Protein AF-A0A0R0D006-F1 (afdb_monomer)

Mean predicted aligned error: 7.51 Å

pLDDT: mean 89.39, std 15.0, range [43.5, 98.56]

Organism: NCBI:txid405446

Sequence (82 aa):
MLIRPEKELEMAPEIKRDTLVTSYYGKDIYVEAWQAEGGEAFVHVVEISELPPFKRPVRNNFVSLEEALNAGLRFATRQIDY

Structure (mmCIF, N/CA/C/O backbone):
data_AF-A0A0R0D006-F1
#
_entry.id   AF-A0A0R0D006-F1
#
loop_
_atom_site.group_PDB
_atom_site.id
_atom_site.type_symbol
_atom_site.label_atom_id
_atom_site.label_alt_id
_atom_site.label_comp_id
_atom_site.label_asym_id
_atom_site.label_entity_id
_atom_site.label_seq_id
_atom_site.pdbx_PDB_ins_code
_atom_site.Cartn_x
_atom_site.Cartn_y
_atom_site.Cartn_z
_atom_site.occupancy
_atom_site.B_iso_or_equiv
_atom_site.auth_seq_id
_atom_site.auth_comp_id
_atom_site.auth_asym_id
_atom_site.auth_atom_id
_atom_site.pdbx_PDB_model_num
ATOM 1 N N . MET A 1 1 ? 37.989 -34.241 -21.586 1.00 43.50 1 MET A N 1
ATOM 2 C CA . MET A 1 1 ? 37.448 -33.411 -20.491 1.00 43.50 1 MET A CA 1
ATOM 3 C C . MET A 1 1 ? 36.687 -32.269 -21.154 1.00 43.50 1 MET A C 1
ATOM 5 O O . MET A 1 1 ? 37.314 -31.367 -21.684 1.00 43.50 1 MET A O 1
ATOM 9 N N . LEU A 1 2 ? 35.367 -32.403 -21.303 1.00 46.19 2 LEU A N 1
ATOM 10 C CA . LEU A 1 2 ? 34.524 -31.398 -21.962 1.00 46.19 2 LEU A CA 1
ATOM 11 C C . LEU A 1 2 ? 34.124 -30.363 -20.910 1.00 46.19 2 LEU A C 1
ATOM 13 O O . LEU A 1 2 ? 33.322 -30.665 -20.028 1.00 46.19 2 LEU A O 1
ATOM 17 N N . ILE A 1 3 ? 34.726 -29.177 -20.984 1.00 55.25 3 ILE A N 1
ATOM 18 C CA . ILE A 1 3 ? 34.294 -28.007 -20.219 1.00 55.25 3 ILE A CA 1
ATOM 19 C C . ILE A 1 3 ? 32.911 -27.647 -20.767 1.00 55.25 3 ILE A C 1
ATOM 21 O O . ILE A 1 3 ? 32.776 -27.256 -21.925 1.00 55.25 3 ILE A O 1
ATOM 25 N N . ARG A 1 4 ? 31.866 -27.892 -19.972 1.00 59.31 4 ARG A N 1
ATOM 26 C CA . ARG A 1 4 ? 30.509 -27.450 -20.302 1.00 59.31 4 ARG A CA 1
ATOM 27 C C . ARG A 1 4 ? 30.504 -25.921 -20.197 1.00 59.31 4 ARG A C 1
ATOM 29 O O . ARG A 1 4 ? 31.011 -25.431 -19.189 1.00 59.31 4 ARG A O 1
ATOM 36 N N . PRO A 1 5 ? 29.981 -25.180 -21.188 1.00 52.44 5 PRO A N 1
ATOM 37 C CA . PRO A 1 5 ? 29.857 -23.737 -21.056 1.00 52.44 5 PRO A CA 1
ATOM 38 C C . PRO A 1 5 ? 28.973 -23.440 -19.847 1.00 52.44 5 PRO A C 1
ATOM 40 O O . PRO A 1 5 ? 27.957 -24.111 -19.633 1.00 52.44 5 PRO A O 1
ATOM 43 N N . GLU A 1 6 ? 29.417 -22.491 -19.028 1.00 57.00 6 GLU A N 1
ATOM 44 C CA . GLU A 1 6 ? 28.647 -21.952 -17.919 1.00 57.00 6 GLU A CA 1
ATOM 45 C C . GLU A 1 6 ? 27.299 -21.515 -18.480 1.00 57.00 6 GLU A C 1
ATOM 47 O O . GLU A 1 6 ? 27.208 -20.649 -19.346 1.00 57.00 6 GLU A O 1
ATOM 52 N N . LYS A 1 7 ? 26.256 -22.226 -18.058 1.00 57.09 7 LYS A N 1
ATOM 53 C CA . LYS A 1 7 ? 24.871 -21.881 -18.328 1.00 57.09 7 LYS A CA 1
ATOM 54 C C . LYS A 1 7 ? 24.715 -20.438 -17.855 1.00 57.09 7 LYS A C 1
ATOM 56 O O . LYS A 1 7 ? 24.851 -20.211 -16.654 1.00 57.0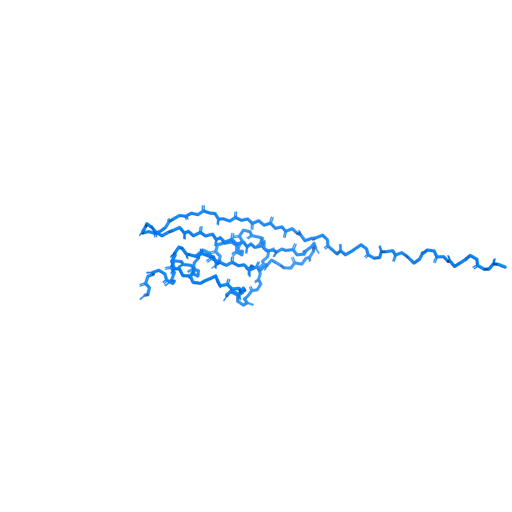9 7 LYS A O 1
ATOM 61 N N . GLU A 1 8 ? 24.511 -19.500 -18.781 1.00 55.38 8 GLU A N 1
ATOM 62 C CA . GLU A 1 8 ? 24.132 -18.128 -18.452 1.00 55.38 8 GLU A CA 1
ATOM 63 C C . GLU A 1 8 ? 23.042 -18.221 -17.387 1.00 55.38 8 GLU A C 1
ATOM 65 O O . GLU A 1 8 ? 21.976 -18.805 -17.602 1.00 55.38 8 GLU A O 1
ATOM 70 N N . LEU A 1 9 ? 23.369 -17.764 -16.181 1.00 53.59 9 LEU A N 1
ATOM 71 C CA . LEU A 1 9 ? 22.383 -17.532 -15.148 1.00 53.59 9 LEU A CA 1
ATOM 72 C C . LEU A 1 9 ? 21.508 -16.420 -15.722 1.00 53.59 9 LEU A C 1
ATOM 74 O O . LEU A 1 9 ? 21.896 -15.258 -15.646 1.00 53.59 9 LEU A O 1
ATOM 78 N N . GLU A 1 10 ? 20.393 -16.774 -16.368 1.00 58.53 10 GLU A N 1
ATOM 79 C CA . GLU A 1 10 ? 19.326 -15.826 -16.685 1.00 58.53 10 GLU A CA 1
ATOM 80 C C . GLU A 1 10 ? 19.035 -15.080 -15.385 1.00 58.53 10 GLU A C 1
ATOM 82 O O . GLU A 1 10 ? 18.507 -15.655 -14.427 1.00 58.53 10 GLU A O 1
ATOM 87 N N . MET A 1 11 ? 19.511 -13.837 -15.300 1.00 59.12 11 MET A N 1
ATOM 88 C CA . MET A 1 11 ? 19.340 -13.012 -14.119 1.00 59.12 11 MET A CA 1
ATOM 89 C C . MET A 1 11 ? 17.838 -12.897 -13.908 1.00 59.12 11 MET A C 1
ATOM 91 O O . MET A 1 11 ? 17.134 -12.369 -14.769 1.00 59.12 11 MET A O 1
ATOM 95 N N . ALA A 1 12 ? 17.336 -13.463 -12.807 1.00 64.50 12 ALA A N 1
ATOM 96 C CA . ALA A 1 12 ? 15.935 -13.308 -12.457 1.00 64.50 12 ALA A CA 1
ATOM 97 C C . ALA A 1 12 ? 15.613 -11.804 -12.493 1.00 64.50 12 ALA A C 1
ATOM 99 O O . ALA A 1 12 ? 16.421 -11.021 -11.982 1.00 64.50 1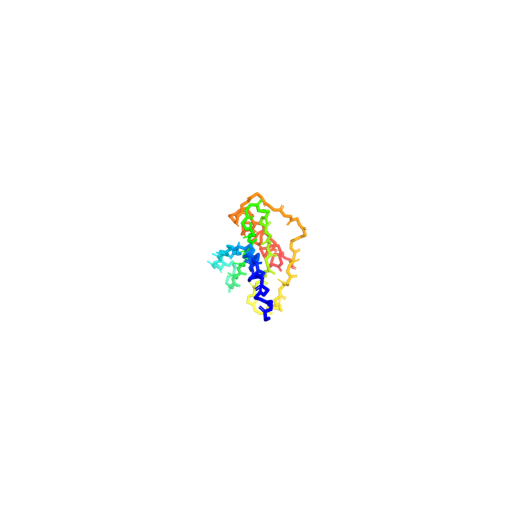2 ALA A O 1
ATOM 100 N N . PRO A 1 13 ? 14.494 -11.400 -13.118 1.00 69.50 13 PRO A N 1
ATOM 101 C CA . PRO A 1 13 ? 14.180 -9.991 -13.296 1.00 69.50 13 PRO A CA 1
ATOM 102 C C . PRO A 1 13 ? 14.207 -9.289 -11.942 1.00 69.50 13 PRO A C 1
ATOM 104 O O . PRO A 1 13 ? 13.662 -9.806 -10.959 1.00 69.50 13 PRO A O 1
ATOM 107 N N . GLU A 1 14 ? 14.856 -8.127 -11.882 1.00 85.38 14 GLU A N 1
ATOM 108 C CA . GLU A 1 14 ? 14.921 -7.358 -10.649 1.00 85.38 14 GLU A CA 1
ATOM 109 C C . GLU A 1 14 ? 13.494 -6.968 -10.235 1.00 85.38 14 GLU A C 1
ATOM 111 O O . GLU A 1 14 ? 12.702 -6.463 -11.036 1.00 85.38 14 GLU A O 1
ATOM 116 N N . ILE A 1 15 ? 13.132 -7.254 -8.982 1.00 92.25 15 ILE A N 1
ATOM 117 C CA . ILE A 1 15 ? 11.821 -6.893 -8.440 1.00 92.25 15 ILE A CA 1
ATOM 118 C C . ILE A 1 15 ? 11.977 -5.579 -7.689 1.00 92.25 15 ILE A C 1
ATOM 120 O O . ILE A 1 15 ? 12.511 -5.553 -6.578 1.00 92.25 15 ILE A O 1
ATOM 124 N N . LYS A 1 16 ? 11.451 -4.504 -8.272 1.00 95.62 16 LYS A N 1
ATOM 125 C CA . LYS A 1 16 ? 11.299 -3.215 -7.599 1.00 95.62 16 LYS A CA 1
ATOM 126 C C . LYS A 1 16 ? 10.152 -3.300 -6.600 1.00 95.62 16 LYS A C 1
ATOM 128 O O . LYS A 1 16 ? 9.136 -3.950 -6.857 1.00 95.62 16 LYS A O 1
ATOM 133 N N . ARG A 1 17 ? 10.322 -2.652 -5.452 1.00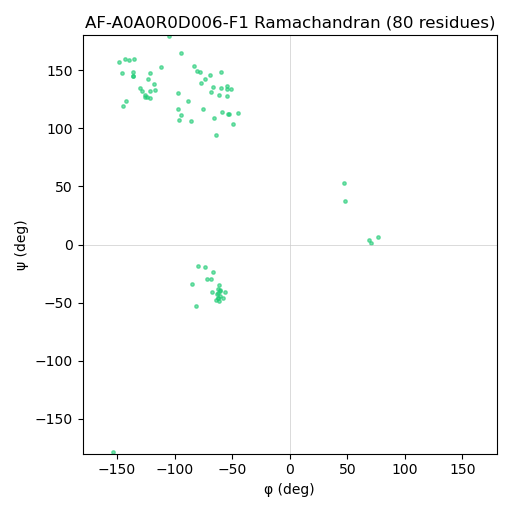 96.56 17 ARG A N 1
ATOM 134 C CA . ARG A 1 17 ? 9.331 -2.610 -4.375 1.00 96.56 17 ARG A CA 1
ATOM 135 C C . ARG A 1 17 ? 9.238 -1.196 -3.847 1.00 96.56 17 ARG A C 1
ATOM 137 O O . ARG A 1 17 ? 10.255 -0.510 -3.783 1.00 96.56 17 ARG A O 1
ATOM 144 N N . ASP A 1 18 ? 8.039 -0.800 -3.464 1.00 98.06 18 ASP A N 1
ATOM 145 C CA . ASP A 1 18 ? 7.804 0.458 -2.771 1.00 98.06 18 ASP A CA 1
ATOM 146 C C . ASP A 1 18 ? 6.708 0.280 -1.721 1.00 98.06 18 ASP A C 1
ATOM 148 O O . ASP A 1 18 ? 5.927 -0.681 -1.764 1.00 98.06 18 ASP A O 1
ATOM 152 N N . THR A 1 19 ? 6.681 1.191 -0.758 1.00 98.19 19 THR A N 1
ATOM 153 C CA . THR A 1 19 ? 5.812 1.119 0.412 1.00 98.19 19 THR A CA 1
ATOM 154 C C . THR A 1 19 ? 5.171 2.462 0.708 1.00 98.19 19 THR A C 1
ATOM 156 O O . THR A 1 19 ? 5.800 3.509 0.577 1.00 98.19 19 THR A O 1
ATOM 159 N N . LEU A 1 20 ? 3.934 2.422 1.188 1.00 98.12 20 LEU A N 1
ATOM 160 C CA . LEU A 1 20 ? 3.214 3.575 1.706 1.00 98.12 20 LEU A CA 1
ATOM 161 C C . LEU A 1 20 ? 2.765 3.268 3.130 1.00 98.12 20 LEU A C 1
ATOM 163 O O . LEU A 1 20 ? 2.100 2.262 3.373 1.00 98.12 20 LEU A O 1
ATOM 167 N N . VAL A 1 21 ? 3.112 4.157 4.058 1.00 98.00 21 VAL A N 1
ATOM 168 C CA . VAL A 1 21 ? 2.704 4.076 5.464 1.00 98.00 21 VAL A CA 1
ATOM 169 C C . VAL A 1 21 ? 1.933 5.335 5.817 1.00 98.00 21 VAL A C 1
ATOM 171 O O . VAL A 1 21 ? 2.406 6.448 5.586 1.00 98.00 21 VAL A O 1
ATOM 174 N N . THR A 1 22 ? 0.725 5.173 6.342 1.00 98.12 22 THR A N 1
ATOM 175 C CA . THR A 1 22 ? -0.146 6.288 6.719 1.00 98.12 22 THR A CA 1
ATOM 176 C C . THR A 1 22 ? -1.112 5.868 7.823 1.00 98.12 22 THR A C 1
ATOM 178 O O . THR A 1 22 ? -1.069 4.733 8.289 1.00 98.12 22 THR A O 1
ATOM 181 N N . SER A 1 23 ? -1.991 6.769 8.246 1.00 96.50 23 SER A N 1
ATOM 182 C CA . SER A 1 23 ? -3.069 6.455 9.176 1.00 96.50 23 SER A CA 1
ATOM 183 C C . SER A 1 23 ? -4.387 7.088 8.735 1.00 96.50 23 SER A C 1
ATOM 185 O O . SER A 1 23 ? -4.417 8.147 8.104 1.00 96.50 23 SER A O 1
ATOM 187 N N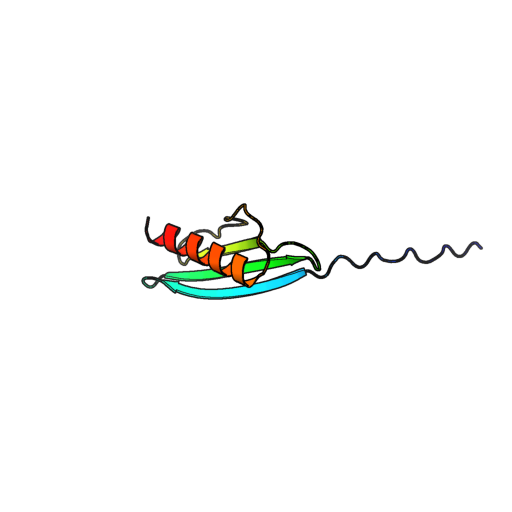 . TYR A 1 24 ? -5.496 6.422 9.051 1.00 95.62 24 TYR A N 1
ATOM 188 C CA . TYR A 1 24 ? -6.847 6.860 8.714 1.00 95.62 24 TYR A CA 1
ATOM 189 C C . TYR A 1 24 ? -7.804 6.532 9.863 1.00 95.62 24 TYR A C 1
ATOM 191 O O . TYR A 1 24 ? -7.861 5.394 10.317 1.00 95.62 24 TYR A O 1
ATOM 199 N N . TYR A 1 25 ? -8.502 7.543 10.391 1.00 94.38 25 TYR A N 1
ATOM 200 C CA . TYR A 1 25 ? -9.351 7.433 11.593 1.00 94.38 25 TYR A CA 1
ATOM 201 C C . TYR A 1 25 ? -8.685 6.725 12.791 1.00 94.38 25 TYR A C 1
ATOM 203 O O . TYR A 1 25 ? -9.322 5.983 13.534 1.00 94.38 25 TYR A O 1
ATOM 211 N N . GLY A 1 26 ? -7.386 6.967 12.994 1.00 95.00 26 GLY A N 1
ATOM 212 C CA . GLY A 1 26 ? -6.616 6.356 14.083 1.00 95.00 26 GLY A CA 1
ATOM 213 C C . GLY A 1 26 ? -6.221 4.895 13.843 1.00 95.00 26 GLY A C 1
ATOM 214 O O . GLY A 1 26 ? -5.677 4.271 14.749 1.00 95.00 26 GLY A O 1
ATOM 215 N N . LYS A 1 27 ? -6.475 4.350 12.647 1.00 95.44 27 LYS A N 1
ATOM 216 C CA . LYS A 1 27 ? -5.962 3.050 12.207 1.00 95.44 27 LYS A CA 1
ATOM 217 C C . LYS A 1 27 ? -4.711 3.244 11.363 1.00 95.44 27 LYS A C 1
ATOM 219 O O . LYS A 1 27 ? -4.727 4.043 10.426 1.00 95.44 27 LYS A O 1
ATOM 224 N N . ASP A 1 28 ? -3.649 2.517 11.683 1.00 98.12 28 ASP A N 1
ATOM 225 C CA . ASP A 1 28 ? -2.422 2.526 10.889 1.00 98.12 28 ASP A CA 1
ATOM 226 C C . ASP A 1 28 ? -2.620 1.671 9.639 1.00 98.12 28 ASP A C 1
ATOM 228 O O . ASP A 1 28 ? -3.234 0.606 9.698 1.00 98.12 28 ASP A O 1
ATOM 232 N N . ILE A 1 29 ? -2.107 2.147 8.509 1.00 98.50 29 ILE A N 1
ATOM 233 C CA . ILE A 1 29 ? -2.185 1.489 7.209 1.00 98.50 29 ILE A CA 1
ATOM 234 C C . ILE A 1 29 ? -0.770 1.347 6.657 1.00 98.50 29 ILE A C 1
ATOM 236 O O . ILE A 1 29 ? -0.046 2.334 6.511 1.00 98.50 29 ILE A O 1
ATOM 240 N N . TYR A 1 30 ? -0.416 0.125 6.279 1.00 98.56 30 TYR A N 1
ATOM 241 C CA . TYR A 1 30 ? 0.776 -0.192 5.503 1.00 98.56 30 TYR A CA 1
ATOM 242 C C . TYR A 1 30 ? 0.357 -0.801 4.164 1.00 98.56 30 TYR A C 1
ATOM 244 O O . TYR A 1 30 ? -0.488 -1.695 4.107 1.00 98.56 30 TYR A O 1
ATOM 252 N N . VAL A 1 31 ? 0.949 -0.324 3.074 1.00 98.56 31 VAL A N 1
ATOM 253 C CA . VAL A 1 31 ? 0.751 -0.857 1.724 1.00 98.56 31 VAL A CA 1
ATOM 254 C C . VAL A 1 31 ? 2.114 -1.137 1.119 1.00 98.56 31 VAL A C 1
ATOM 256 O O . VAL A 1 31 ? 2.979 -0.268 1.121 1.00 98.56 31 VAL A O 1
ATOM 259 N N . GLU A 1 32 ? 2.278 -2.318 0.537 1.00 98.56 32 GLU A N 1
ATOM 260 C CA . GLU A 1 32 ? 3.469 -2.692 -0.220 1.00 98.56 32 GLU A CA 1
ATOM 261 C C . GLU A 1 32 ? 3.081 -3.055 -1.649 1.00 98.56 32 GLU A C 1
ATOM 263 O O . GLU A 1 32 ? 2.156 -3.843 -1.879 1.00 98.56 32 GLU A O 1
ATOM 268 N N . ALA A 1 33 ? 3.810 -2.502 -2.613 1.00 98.25 33 ALA A N 1
ATOM 269 C CA . ALA A 1 33 ? 3.631 -2.767 -4.032 1.00 98.25 33 ALA A CA 1
ATOM 2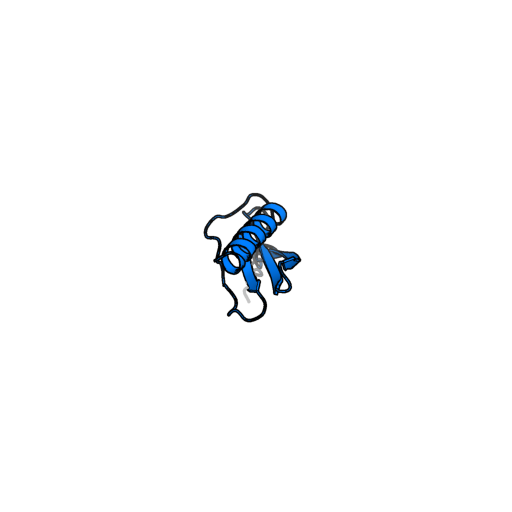70 C C . ALA A 1 33 ? 4.926 -3.283 -4.655 1.00 98.25 33 ALA A C 1
ATOM 272 O O . ALA A 1 33 ? 6.019 -2.836 -4.305 1.00 98.25 33 ALA A O 1
ATOM 273 N N . TRP A 1 34 ? 4.802 -4.235 -5.580 1.00 97.31 34 TRP A N 1
ATOM 274 C CA . TRP A 1 34 ? 5.922 -4.859 -6.289 1.00 97.31 34 TRP A CA 1
ATOM 275 C C . TRP A 1 34 ? 5.777 -4.647 -7.795 1.00 97.31 34 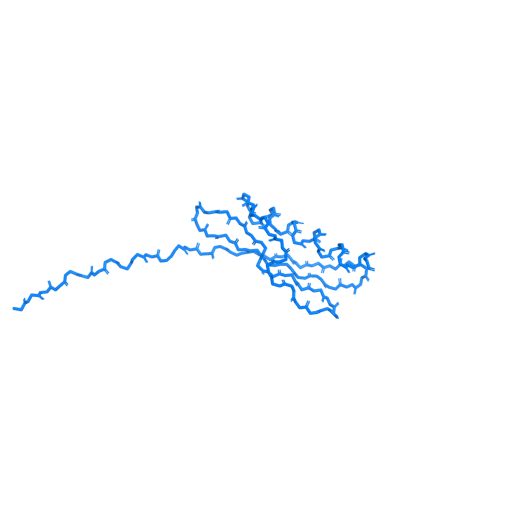TRP A C 1
ATOM 277 O O . TRP A 1 34 ? 4.664 -4.636 -8.316 1.00 97.31 34 TRP A O 1
ATOM 287 N N . GLN A 1 35 ? 6.901 -4.531 -8.499 1.00 96.81 35 GLN A N 1
ATOM 288 C CA . GLN A 1 35 ? 6.968 -4.422 -9.954 1.00 96.81 35 GLN A CA 1
ATOM 289 C C . GLN A 1 35 ? 8.217 -5.145 -10.462 1.00 96.81 35 GLN A C 1
ATOM 291 O O . GLN A 1 35 ? 9.337 -4.790 -10.099 1.00 96.81 35 GLN A O 1
ATOM 296 N N . ALA A 1 36 ? 8.034 -6.163 -11.303 1.00 92.75 36 ALA A N 1
ATOM 297 C CA . ALA A 1 36 ? 9.156 -6.764 -12.021 1.00 92.75 36 ALA A CA 1
ATOM 298 C C . ALA A 1 36 ? 9.687 -5.775 -13.069 1.00 92.75 36 ALA A C 1
ATOM 300 O O . ALA A 1 36 ? 8.910 -5.018 -13.654 1.00 92.75 36 ALA A O 1
ATOM 301 N N . GLU A 1 37 ? 10.993 -5.774 -13.320 1.00 88.38 37 GLU A N 1
ATOM 302 C CA . GLU A 1 37 ? 11.594 -4.927 -14.349 1.00 88.38 37 GLU A CA 1
ATOM 303 C C . GLU A 1 37 ? 10.932 -5.140 -15.725 1.00 88.38 37 GLU A C 1
ATOM 305 O O . GLU A 1 37 ? 10.759 -6.267 -16.184 1.00 88.38 37 GLU A O 1
ATOM 310 N N . GLY A 1 38 ? 10.497 -4.044 -16.359 1.00 84.94 38 GLY A N 1
ATOM 311 C CA . GLY A 1 38 ? 9.749 -4.074 -17.624 1.00 84.94 38 GLY A CA 1
ATOM 312 C C . GLY A 1 38 ? 8.309 -4.602 -17.526 1.00 84.94 38 GLY A C 1
ATOM 313 O O . GLY A 1 38 ? 7.629 -4.678 -18.547 1.00 84.94 38 GLY A O 1
ATOM 314 N N . GLY A 1 39 ? 7.841 -4.964 -16.328 1.00 92.06 39 GLY A N 1
ATOM 315 C CA . GLY A 1 39 ? 6.505 -5.494 -16.069 1.00 92.06 39 GLY A CA 1
ATOM 316 C C . GLY A 1 39 ? 5.554 -4.498 -15.409 1.00 92.06 39 GLY A C 1
ATOM 317 O O . GLY A 1 39 ? 5.904 -3.362 -15.088 1.00 92.06 39 GLY A O 1
ATOM 318 N N . GLU A 1 40 ? 4.325 -4.952 -15.182 1.00 95.81 40 GLU A N 1
ATOM 319 C CA . GLU A 1 40 ? 3.301 -4.189 -14.470 1.00 95.81 40 GLU A CA 1
ATOM 320 C C . GLU A 1 40 ? 3.494 -4.282 -12.946 1.00 95.81 40 GLU A C 1
ATOM 322 O O . GLU A 1 40 ? 3.971 -5.290 -12.411 1.00 95.81 40 GLU A O 1
ATOM 327 N N . ALA A 1 41 ? 3.107 -3.226 -12.238 1.00 97.38 41 ALA A N 1
ATOM 328 C CA . ALA A 1 41 ? 3.098 -3.179 -10.785 1.00 97.38 41 ALA A CA 1
ATOM 329 C C . ALA A 1 41 ? 1.823 -3.808 -10.207 1.00 97.38 41 ALA A C 1
ATOM 331 O O . ALA A 1 41 ? 0.764 -3.800 -10.832 1.00 97.38 41 ALA A O 1
ATOM 332 N N . PHE A 1 42 ? 1.887 -4.320 -8.983 1.00 97.31 42 PHE A N 1
ATOM 333 C CA . PHE A 1 42 ? 0.723 -4.849 -8.274 1.00 97.31 42 PHE A CA 1
ATOM 334 C C . PHE A 1 42 ? 0.843 -4.639 -6.764 1.00 97.31 42 PHE A C 1
ATOM 336 O O . PHE A 1 42 ? 1.939 -4.520 -6.218 1.00 97.31 42 PHE A O 1
ATOM 343 N N . VAL A 1 43 ? -0.301 -4.635 -6.076 1.00 98.06 43 VAL A N 1
ATOM 344 C CA . VAL A 1 43 ? -0.349 -4.575 -4.608 1.00 98.06 43 VAL A CA 1
ATOM 345 C C . VAL A 1 43 ? 0.028 -5.939 -4.044 1.00 98.06 43 VAL A C 1
ATOM 347 O O . VAL A 1 43 ? -0.681 -6.922 -4.270 1.00 98.06 43 VAL A O 1
ATOM 350 N N . HIS A 1 44 ? 1.135 -6.012 -3.310 1.00 97.69 44 HIS A N 1
ATOM 351 C CA . HIS A 1 44 ? 1.601 -7.251 -2.703 1.00 97.69 44 HIS A CA 1
ATOM 352 C C . HIS A 1 44 ? 0.868 -7.544 -1.393 1.00 97.69 44 HIS A C 1
ATOM 354 O O . HIS A 1 44 ? 0.286 -8.624 -1.239 1.00 97.69 44 HIS A O 1
ATOM 360 N N . VAL A 1 45 ? 0.857 -6.578 -0.476 1.00 98.06 45 VAL A N 1
ATOM 361 C CA . VAL A 1 45 ? 0.194 -6.702 0.822 1.00 98.06 45 VAL A CA 1
ATOM 362 C C . VAL A 1 45 ? -0.386 -5.359 1.258 1.00 98.06 45 VAL A C 1
ATOM 364 O O . VAL A 1 45 ? 0.145 -4.298 0.932 1.00 98.06 45 VAL A O 1
ATOM 367 N N . VAL A 1 46 ? -1.507 -5.425 1.972 1.00 98.50 46 VAL A N 1
ATOM 368 C CA . VAL A 1 46 ? -2.075 -4.311 2.731 1.00 98.50 46 VAL A CA 1
ATOM 369 C C . VAL A 1 46 ? -2.263 -4.778 4.165 1.00 98.50 46 VAL A C 1
ATOM 371 O O . VAL A 1 46 ? -2.882 -5.817 4.400 1.00 98.50 46 VAL A O 1
ATOM 374 N N . GLU A 1 47 ? -1.762 -4.005 5.115 1.00 98.44 47 GLU A N 1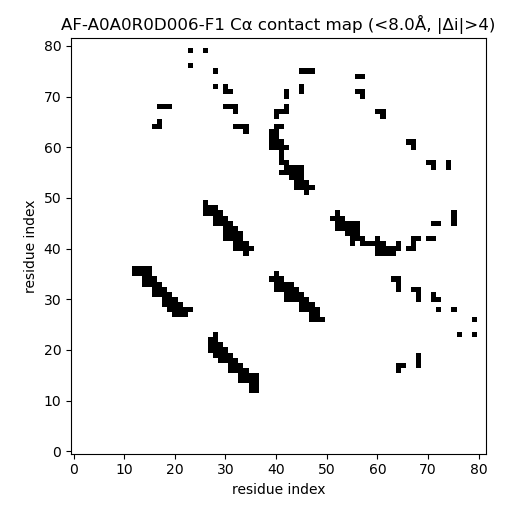
ATOM 375 C CA . GLU A 1 47 ? -1.975 -4.218 6.542 1.00 98.44 47 GLU A CA 1
ATOM 376 C C . GLU A 1 47 ? -2.717 -3.014 7.114 1.00 98.44 47 GLU A C 1
ATOM 378 O O . GLU A 1 47 ? -2.449 -1.868 6.751 1.00 98.44 47 GLU A O 1
ATOM 383 N N . ILE A 1 48 ? -3.682 -3.292 7.982 1.00 98.06 48 ILE A N 1
ATOM 384 C CA . ILE A 1 48 ? -4.485 -2.291 8.678 1.00 98.06 48 ILE A CA 1
ATOM 385 C C . ILE A 1 48 ? -4.448 -2.679 10.148 1.00 98.06 48 ILE A C 1
ATOM 387 O O . ILE A 1 48 ? -4.610 -3.862 10.463 1.00 98.06 48 ILE A O 1
ATOM 391 N N . SER A 1 49 ? -4.222 -1.719 11.044 1.00 95.88 49 SER A N 1
ATOM 392 C CA . SER A 1 49 ? -4.159 -2.025 12.471 1.00 95.88 49 SER A CA 1
ATOM 393 C C . SER A 1 49 ? -5.426 -2.751 12.935 1.00 95.88 49 SER A C 1
ATOM 395 O O . SER A 1 49 ? -6.544 -2.406 12.554 1.00 95.88 49 SER A O 1
ATOM 397 N N . GLU A 1 50 ? -5.228 -3.789 13.753 1.00 93.56 50 GLU A N 1
ATOM 398 C CA . GLU A 1 50 ? -6.283 -4.661 14.299 1.00 93.56 50 GLU A CA 1
ATOM 399 C C . GLU A 1 50 ? -7.005 -5.574 13.286 1.00 93.56 50 GLU A C 1
ATOM 401 O O . GLU A 1 50 ? -7.890 -6.330 13.687 1.00 93.56 50 GLU A O 1
ATOM 406 N N . LEU A 1 51 ? -6.606 -5.587 12.008 1.00 95.12 51 LEU A N 1
ATOM 407 C CA . LEU A 1 51 ? -7.110 -6.529 11.004 1.00 95.12 51 LEU A CA 1
ATOM 408 C C . LEU A 1 51 ? -6.021 -7.521 10.557 1.00 95.12 51 LEU A C 1
ATOM 410 O O . LEU A 1 51 ? -4.831 -7.200 10.582 1.00 95.12 51 LEU A O 1
ATOM 414 N N . PRO A 1 52 ? -6.394 -8.738 10.114 1.00 96.69 52 PRO A N 1
ATOM 415 C CA . PRO A 1 52 ? -5.454 -9.634 9.448 1.00 96.69 52 PRO A CA 1
ATOM 416 C C . PRO A 1 52 ? -4.872 -9.004 8.168 1.00 96.69 52 PRO A C 1
ATOM 418 O O . PRO A 1 52 ? -5.582 -8.272 7.476 1.00 96.69 52 PRO A O 1
ATOM 421 N N . PRO A 1 53 ? -3.620 -9.324 7.794 1.00 96.50 53 PRO A N 1
ATOM 422 C CA . PRO A 1 53 ? -3.006 -8.789 6.585 1.00 96.50 53 PRO A CA 1
ATOM 423 C C . PRO A 1 53 ? -3.702 -9.319 5.327 1.00 96.50 53 PRO A C 1
ATOM 425 O O . PRO A 1 53 ? -3.947 -10.522 5.175 1.00 96.50 53 PRO A O 1
ATOM 428 N N . PHE A 1 54 ? -3.954 -8.428 4.374 1.00 97.25 54 PHE A N 1
ATOM 429 C CA . PHE A 1 54 ? -4.548 -8.763 3.090 1.00 97.25 54 PHE A CA 1
ATOM 430 C C . PHE A 1 54 ? -3.450 -8.999 2.056 1.00 97.25 54 PHE A C 1
ATOM 432 O O . PHE A 1 54 ? -2.764 -8.069 1.632 1.00 97.25 54 PHE A O 1
ATOM 439 N N . LYS A 1 55 ? -3.291 -10.249 1.614 1.00 96.69 55 LYS A N 1
ATOM 440 C CA . LYS A 1 55 ? -2.314 -10.620 0.580 1.00 96.69 55 LYS A CA 1
ATOM 441 C C . LYS A 1 55 ? -2.934 -10.493 -0.804 1.00 96.69 55 LYS A C 1
ATOM 443 O O . LYS A 1 55 ? -3.948 -11.127 -1.085 1.00 96.69 55 LYS A O 1
ATOM 448 N N . ARG A 1 56 ? -2.300 -9.701 -1.668 1.00 92.31 56 ARG A N 1
ATOM 449 C CA . ARG A 1 56 ? -2.746 -9.396 -3.036 1.00 92.31 56 ARG A CA 1
ATOM 450 C C . ARG A 1 56 ? -4.241 -9.013 -3.125 1.00 92.31 56 ARG A C 1
ATOM 452 O O . ARG A 1 56 ? -4.984 -9.623 -3.897 1.00 92.31 56 ARG A O 1
ATOM 459 N N . PRO A 1 57 ? -4.706 -8.023 -2.331 1.00 90.56 57 PRO A N 1
ATOM 460 C CA . PRO A 1 57 ? -6.129 -7.682 -2.237 1.00 90.56 57 PRO A CA 1
ATOM 461 C C . PRO A 1 57 ? -6.681 -7.058 -3.518 1.00 90.56 57 PRO A C 1
ATOM 463 O O . PRO A 1 57 ? -7.859 -7.213 -3.840 1.00 90.56 57 PRO A O 1
ATOM 466 N N . VAL A 1 58 ? -5.826 -6.356 -4.260 1.00 91.62 58 VAL A N 1
ATOM 467 C CA . VAL A 1 58 ? -6.173 -5.721 -5.527 1.00 91.62 58 VAL A CA 1
ATOM 468 C C . VAL A 1 58 ? -5.739 -6.646 -6.659 1.00 91.62 58 VAL A C 1
ATOM 470 O O . VAL A 1 58 ? -4.557 -6.948 -6.806 1.00 91.62 58 VAL A O 1
ATOM 473 N N . ARG A 1 59 ? -6.712 -7.130 -7.440 1.00 88.50 59 ARG A N 1
ATOM 474 C CA . ARG A 1 59 ? -6.475 -8.109 -8.518 1.00 88.50 59 ARG A CA 1
ATOM 475 C C . ARG A 1 59 ? -5.928 -7.494 -9.805 1.00 88.50 59 ARG A C 1
ATOM 477 O O . ARG A 1 59 ? -5.404 -8.230 -10.634 1.00 88.50 59 ARG A O 1
ATOM 484 N N . ASN A 1 60 ? -6.082 -6.185 -9.97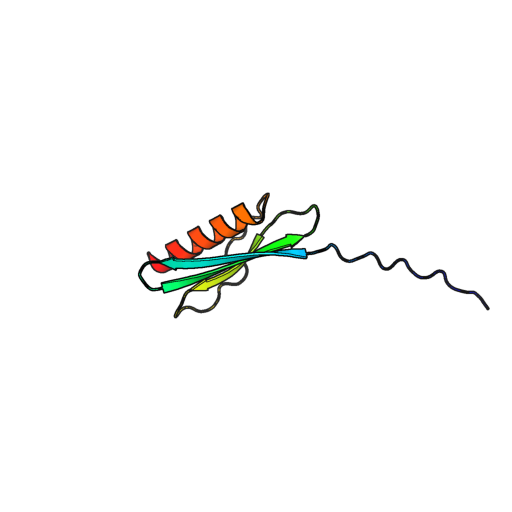3 1.00 91.25 60 ASN A N 1
ATOM 485 C CA . ASN A 1 60 ? -5.582 -5.469 -11.138 1.00 91.25 60 ASN A CA 1
ATOM 486 C C . ASN A 1 60 ? -4.073 -5.247 -11.008 1.00 91.25 60 ASN A C 1
ATOM 488 O O . ASN A 1 60 ? -3.566 -5.048 -9.902 1.00 91.25 60 ASN A O 1
ATOM 492 N N . ASN A 1 61 ? -3.396 -5.234 -12.150 1.00 94.00 61 ASN A N 1
ATOM 493 C CA . ASN A 1 61 ? -2.047 -4.704 -12.260 1.00 94.00 61 ASN A CA 1
ATOM 494 C C . ASN A 1 61 ? -2.101 -3.231 -12.706 1.00 94.00 61 ASN A C 1
ATOM 496 O O . ASN A 1 61 ? -3.140 -2.750 -13.168 1.00 94.00 61 ASN A O 1
ATOM 500 N N . PHE A 1 62 ? -0.985 -2.529 -12.548 1.00 96.44 62 PHE A N 1
ATOM 501 C CA . PHE A 1 62 ? -0.850 -1.087 -12.729 1.00 96.44 62 PHE A CA 1
ATOM 502 C C . PHE A 1 62 ? 0.403 -0.747 -13.527 1.00 96.44 62 PHE A C 1
ATOM 504 O O . PHE A 1 62 ? 1.350 -1.532 -13.584 1.00 96.44 62 PHE A O 1
ATOM 511 N N . VAL A 1 63 ? 0.437 0.447 -14.116 1.00 94.19 63 VAL 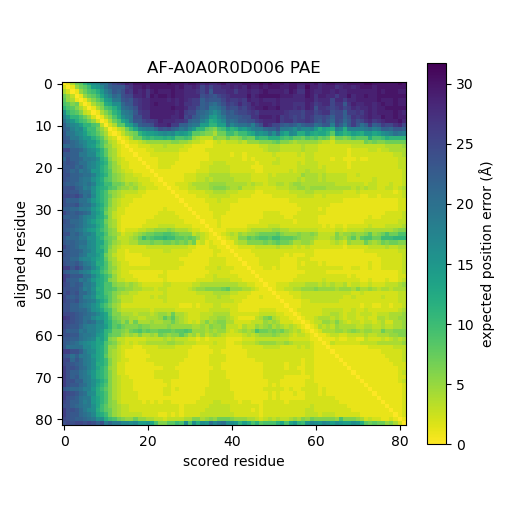A N 1
ATOM 512 C CA . VAL A 1 63 ? 1.581 0.873 -14.934 1.00 94.19 63 VAL A CA 1
ATOM 513 C C . VAL A 1 63 ? 2.799 1.180 -14.052 1.00 94.19 63 VAL A C 1
ATOM 515 O O . VAL A 1 63 ? 3.940 0.973 -14.469 1.00 94.19 63 VAL A O 1
ATOM 518 N N . SER A 1 64 ? 2.575 1.629 -12.813 1.00 97.00 64 SER A N 1
ATOM 519 C CA . SER A 1 64 ? 3.632 2.038 -11.885 1.00 97.00 64 SER A CA 1
ATOM 520 C C . SER A 1 64 ? 3.384 1.585 -10.443 1.00 97.00 64 SER A C 1
ATOM 522 O O . SER A 1 64 ? 2.251 1.321 -10.031 1.00 97.00 64 SER A O 1
ATOM 524 N N . LEU A 1 65 ? 4.461 1.533 -9.652 1.00 97.62 65 LEU A N 1
ATOM 525 C CA . LEU A 1 65 ? 4.393 1.298 -8.205 1.00 97.62 65 LEU A CA 1
ATOM 526 C C . LEU A 1 65 ? 3.498 2.323 -7.498 1.00 97.62 65 LEU A C 1
ATOM 528 O O . LEU A 1 65 ? 2.700 1.940 -6.650 1.00 97.62 65 LEU A O 1
ATOM 532 N N . GLU A 1 66 ? 3.566 3.597 -7.886 1.00 97.81 66 GLU A N 1
ATOM 533 C CA . GLU A 1 66 ? 2.737 4.664 -7.312 1.00 97.81 66 GLU A CA 1
ATOM 534 C C . GLU A 1 66 ? 1.236 4.403 -7.515 1.00 97.81 66 GLU A C 1
ATOM 536 O O . GLU A 1 66 ? 0.436 4.548 -6.587 1.00 97.81 66 GLU A O 1
ATOM 541 N N . GLU A 1 67 ? 0.829 3.979 -8.714 1.00 98.00 67 GLU A N 1
ATOM 542 C CA . GLU A 1 67 ? -0.565 3.620 -8.988 1.00 98.00 67 GLU A CA 1
ATOM 543 C C . GLU A 1 67 ? -1.016 2.424 -8.144 1.00 98.00 67 GLU A C 1
ATOM 545 O O . GLU A 1 67 ? -2.111 2.446 -7.574 1.00 98.00 67 GLU A O 1
ATOM 550 N N . ALA A 1 68 ? -0.158 1.408 -8.013 1.00 98.25 68 ALA A N 1
ATOM 551 C CA . ALA A 1 68 ? -0.427 0.253 -7.167 1.00 98.25 68 ALA A CA 1
ATOM 552 C C . ALA A 1 68 ? -0.560 0.653 -5.686 1.00 98.25 68 ALA A C 1
ATOM 554 O O . ALA A 1 68 ? -1.535 0.266 -5.040 1.00 98.25 68 ALA A O 1
ATOM 555 N N . LEU A 1 69 ? 0.344 1.483 -5.155 1.00 98.50 69 LEU A N 1
ATOM 556 C CA . LEU A 1 69 ? 0.269 1.998 -3.783 1.00 98.50 69 LEU A CA 1
ATOM 557 C C . LEU A 1 69 ? -1.036 2.766 -3.540 1.00 98.50 69 LEU A C 1
ATOM 559 O O . LEU A 1 69 ? -1.741 2.504 -2.565 1.00 98.50 69 LEU A O 1
ATOM 563 N N . ASN A 1 70 ? -1.416 3.648 -4.465 1.00 98.19 70 ASN A N 1
ATOM 564 C CA . ASN A 1 70 ? -2.673 4.390 -4.391 1.00 98.19 70 ASN A CA 1
ATOM 565 C C . ASN A 1 70 ? -3.902 3.467 -4.435 1.00 98.19 70 ASN A C 1
ATOM 567 O O . ASN A 1 70 ? -4.887 3.706 -3.732 1.00 98.19 70 ASN A O 1
ATOM 571 N N . ALA A 1 71 ? -3.872 2.404 -5.241 1.00 98.25 71 ALA A N 1
ATOM 572 C CA . ALA A 1 71 ? -4.946 1.417 -5.279 1.00 98.25 71 ALA A CA 1
ATOM 573 C C . ALA A 1 71 ? -5.042 0.614 -3.972 1.00 98.25 71 ALA A C 1
ATOM 575 O O . ALA A 1 71 ? -6.149 0.389 -3.476 1.00 98.25 71 ALA A O 1
ATOM 576 N N . GLY A 1 72 ? -3.902 0.230 -3.393 1.00 98.19 72 GLY A N 1
ATOM 577 C CA . GLY A 1 72 ? -3.832 -0.420 -2.086 1.00 98.19 72 GLY A CA 1
ATOM 578 C C . GLY A 1 72 ? -4.368 0.473 -0.966 1.00 98.19 72 GLY A C 1
ATOM 579 O O . GLY A 1 72 ? -5.172 0.015 -0.158 1.00 98.19 72 GLY A O 1
ATOM 580 N N . LEU A 1 73 ? -4.034 1.767 -0.981 1.00 98.31 73 LEU A N 1
ATOM 581 C CA . LEU A 1 73 ? -4.566 2.733 -0.021 1.00 98.31 73 LEU A CA 1
ATOM 582 C C . LEU A 1 73 ? -6.090 2.875 -0.142 1.00 98.31 73 LEU A C 1
ATOM 584 O O . LEU A 1 73 ? -6.789 2.791 0.862 1.00 98.31 73 LEU A O 1
ATOM 588 N N . ARG A 1 74 ? -6.636 3.004 -1.361 1.00 97.88 74 ARG A N 1
ATOM 589 C CA . ARG A 1 74 ? -8.100 3.050 -1.575 1.00 97.88 74 ARG A CA 1
ATOM 590 C C . ARG A 1 74 ? -8.802 1.775 -1.117 1.00 97.88 74 ARG A C 1
ATOM 592 O O . ARG A 1 74 ? -9.949 1.829 -0.680 1.00 97.88 74 ARG A O 1
ATOM 599 N N . PHE A 1 75 ? -8.157 0.621 -1.276 1.00 97.75 75 PHE A N 1
ATOM 600 C CA . PHE A 1 75 ? -8.670 -0.630 -0.728 1.00 97.75 75 PHE A CA 1
ATOM 601 C C . PHE A 1 75 ? -8.703 -0.568 0.804 1.00 97.75 75 PHE A C 1
ATOM 603 O O . PHE A 1 75 ? -9.741 -0.876 1.387 1.00 97.75 75 PHE A O 1
ATOM 610 N N . ALA A 1 76 ? -7.613 -0.120 1.433 1.00 97.69 76 ALA A N 1
ATOM 611 C CA . ALA A 1 76 ? -7.492 -0.040 2.883 1.00 97.69 76 ALA A CA 1
ATOM 612 C C . ALA A 1 76 ? -8.527 0.899 3.511 1.00 97.69 76 ALA A C 1
ATOM 614 O O . ALA A 1 76 ? -9.232 0.495 4.432 1.00 97.69 76 ALA A O 1
ATOM 615 N N . THR A 1 77 ? -8.685 2.113 2.973 1.00 96.94 77 THR A N 1
ATOM 616 C CA . THR A 1 77 ? -9.669 3.076 3.494 1.00 96.94 77 THR A CA 1
ATOM 617 C C . THR A 1 77 ? -11.086 2.521 3.409 1.00 96.94 77 THR A C 1
ATOM 619 O O . THR A 1 77 ? -11.838 2.630 4.367 1.00 96.94 77 THR A O 1
ATOM 622 N N . ARG A 1 78 ? -11.427 1.809 2.323 1.00 96.19 78 ARG A N 1
ATOM 623 C CA . ARG A 1 78 ? -12.722 1.121 2.215 1.00 96.19 78 ARG A CA 1
ATOM 624 C C . ARG A 1 78 ? -12.917 0.074 3.309 1.00 96.19 78 ARG A C 1
ATOM 626 O O . ARG A 1 78 ? -14.021 -0.028 3.806 1.00 96.19 78 ARG A O 1
ATOM 633 N N . GLN A 1 79 ? -11.894 -0.699 3.683 1.00 96.00 79 GLN A N 1
ATOM 634 C CA . GLN A 1 79 ? -12.036 -1.681 4.772 1.00 96.00 79 GLN A CA 1
ATOM 635 C C . GLN A 1 79 ? -12.259 -1.030 6.144 1.00 96.00 79 GLN A C 1
ATOM 637 O O . GLN A 1 79 ? -12.779 -1.691 7.030 1.00 96.00 79 GLN A O 1
ATOM 642 N N . ILE A 1 80 ? -11.836 0.225 6.328 1.00 94.56 80 ILE A N 1
ATOM 643 C CA . ILE A 1 80 ? -12.041 0.985 7.570 1.00 94.56 80 ILE A CA 1
ATOM 644 C C . ILE A 1 80 ? -13.418 1.663 7.576 1.00 94.56 80 ILE A C 1
ATOM 646 O O . ILE A 1 80 ? -14.029 1.790 8.632 1.00 94.56 80 ILE A O 1
ATOM 650 N N . ASP A 1 81 ? -13.898 2.100 6.409 1.00 93.06 81 ASP A N 1
ATOM 651 C CA . ASP A 1 81 ? -15.197 2.767 6.257 1.00 93.06 81 ASP A CA 1
ATOM 652 C C . ASP A 1 81 ? -16.408 1.813 6.369 1.00 93.06 81 ASP A C 1
ATOM 654 O O . ASP A 1 81 ? -17.526 2.290 6.580 1.00 93.06 81 ASP A O 1
ATOM 658 N N . TYR A 1 82 ? -16.211 0.498 6.189 1.00 78.38 82 TYR A N 1
ATOM 659 C CA . TYR A 1 82 ? -17.244 -0.549 6.309 1.00 78.38 82 TYR A CA 1
ATOM 660 C C . TYR A 1 82 ? -17.248 -1.203 7.693 1.00 78.38 82 TYR A C 1
ATOM 662 O O . TYR A 1 82 ? -18.367 -1.459 8.197 1.00 78.38 82 TYR A O 1
#

Radius of gyration: 17.75 Å; Cα contacts (8 Å, |Δi|>4): 150; chains: 1; bounding box: 55×41×36 Å

Foldseek 3Di:
DDDDPDDPPPPQFDKDKDWDWDDDPNKTKIWIKIAGVVGFIATQWIDIPPDDIDGRVDPDTHRDNVVRNVVSVVVRVVVVVD

Secondary structure (DSSP, 8-state):
-----------PPPEEEEEEEEEETTEEEEEEEEEETTS-EEEEEEEETTS--EES---S-BSSHHHHHHHHHHHHHHHHH-

Nearest PDB structures (foldseek):
  4i7c-assembly1_A  TM=4.715E-01  e=3.714E-01  Homo sapiens
  7q6g-assembly1_A  TM=4.262E-01  e=1.024E+00  Xenorhabdus poinarii G6
  3fgu-assembly1_A  TM=5.593E-01  e=5.250E+00  Homo sapiens

Solvent-accessible surface area (backbone atoms only — not comparable to full-atom values): 4774 Å² total; per-residue (Å²): 135,83,81,71,77,80,74,76,74,76,72,72,71,58,70,47,72,50,75,46,78,52,71,56,98,90,32,45,36,41,23,34,12,38,25,42,65,99,49,56,5,26,28,49,38,37,37,40,63,99,51,81,71,36,72,46,77,52,86,64,72,26,88,35,49,68,56,14,36,52,52,38,48,56,52,50,53,50,68,71,76,106